Protein AF-A0A0M2UVF7-F1 (afdb_monomer)

Mean predicted aligned error: 16.01 Å

Secondary structure (DSSP, 8-state):
-HHHHHHHHHHHHHHHHHHHHHHHHHT------GGG--TTPPP---SSTTTHHHHHHHHHHHHHS----HHHHHHHTT-BTTB--HHHHHHHTT--TTPPPS--SS-----TTTT-TT-GGGSS-S----------

Structure (mmCIF, N/CA/C/O backbone):
data_AF-A0A0M2UVF7-F1
#
_entry.id   AF-A0A0M2UVF7-F1
#
loop_
_atom_site.group_PDB
_atom_site.id
_atom_site.type_symbol
_atom_site.label_atom_id
_atom_site.label_alt_id
_atom_site.label_comp_id
_atom_site.label_asym_id
_atom_site.label_entity_id
_atom_site.label_seq_id
_atom_site.pdbx_PDB_ins_code
_atom_site.Cartn_x
_atom_site.Cartn_y
_atom_site.Cartn_z
_atom_site.occupancy
_atom_site.B_iso_or_equiv
_atom_site.auth_seq_id
_atom_site.auth_comp_id
_atom_site.auth_asym_id
_atom_site.auth_atom_id
_atom_site.pdbx_PDB_model_num
ATOM 1 N N . MET A 1 1 ? -7.974 10.241 73.421 1.00 54.81 1 MET A N 1
ATOM 2 C CA . MET A 1 1 ? -8.452 9.103 72.591 1.00 54.81 1 MET A CA 1
ATOM 3 C C . MET A 1 1 ? -9.339 9.503 71.402 1.00 54.81 1 MET A C 1
ATOM 5 O O . MET A 1 1 ? -9.297 8.813 70.398 1.00 54.81 1 MET A O 1
ATOM 9 N N . ARG A 1 2 ? -10.085 10.621 71.447 1.00 62.28 2 ARG A N 1
ATOM 10 C CA . ARG A 1 2 ? -11.057 11.033 70.406 1.00 62.28 2 ARG A CA 1
ATOM 11 C C . ARG A 1 2 ? -10.461 11.521 69.067 1.00 62.28 2 ARG A C 1
ATOM 13 O O . ARG A 1 2 ? -11.144 11.460 68.052 1.00 62.28 2 ARG A O 1
ATOM 20 N N . SER A 1 3 ? -9.212 11.998 69.044 1.00 66.88 3 SER A N 1
ATOM 21 C CA . SER A 1 3 ? -8.551 12.520 67.830 1.00 66.88 3 SER A CA 1
ATOM 22 C C . SER A 1 3 ? -7.918 11.432 66.956 1.00 66.88 3 SER A C 1
ATOM 24 O O . SER A 1 3 ? -7.987 11.521 65.735 1.00 66.88 3 SER A O 1
ATOM 26 N N . LYS A 1 4 ? -7.366 10.377 67.570 1.00 73.38 4 LYS A N 1
ATOM 27 C CA . LYS A 1 4 ? -6.726 9.254 66.864 1.00 73.38 4 LYS A CA 1
ATOM 28 C C . LYS A 1 4 ? -7.733 8.515 65.974 1.00 73.38 4 LYS A C 1
ATOM 30 O O . LYS A 1 4 ? -7.464 8.318 64.800 1.00 73.38 4 LYS A O 1
ATOM 35 N N . ASN A 1 5 ? -8.939 8.259 66.485 1.00 75.44 5 ASN A N 1
ATOM 36 C CA . ASN A 1 5 ? -10.005 7.588 65.730 1.00 75.44 5 ASN A CA 1
ATOM 37 C C . ASN A 1 5 ? -10.509 8.432 64.545 1.00 75.44 5 ASN A C 1
ATOM 39 O O . ASN A 1 5 ? -10.853 7.884 63.505 1.00 75.44 5 ASN A O 1
ATOM 43 N N . ARG A 1 6 ? -10.521 9.769 64.672 1.00 79.44 6 ARG A N 1
ATOM 44 C CA . ARG A 1 6 ? -10.896 10.677 63.572 1.00 79.44 6 ARG A CA 1
ATOM 45 C C . ARG A 1 6 ? -9.843 10.693 62.467 1.00 79.44 6 ARG A C 1
ATOM 47 O O . ARG A 1 6 ? -10.203 10.691 61.295 1.00 79.44 6 ARG A O 1
ATOM 54 N N . LEU A 1 7 ? -8.563 10.663 62.843 1.00 81.75 7 LEU A N 1
ATOM 55 C CA . LEU A 1 7 ? -7.454 10.586 61.895 1.00 81.75 7 LEU A CA 1
ATOM 56 C C . LEU A 1 7 ? -7.476 9.260 61.122 1.00 81.75 7 LEU A C 1
ATOM 58 O O . LEU A 1 7 ? -7.355 9.268 59.903 1.00 81.75 7 LEU A O 1
ATOM 62 N N . THR A 1 8 ? -7.706 8.134 61.804 1.00 84.25 8 THR A N 1
ATOM 63 C CA . THR A 1 8 ? -7.792 6.814 61.158 1.00 84.25 8 THR A CA 1
ATOM 64 C C . THR A 1 8 ? -8.944 6.736 60.154 1.00 84.25 8 THR A C 1
ATOM 66 O O . THR A 1 8 ? -8.759 6.232 59.051 1.00 84.25 8 THR A O 1
ATOM 69 N N . VAL A 1 9 ? -10.117 7.280 60.496 1.00 87.25 9 VAL A N 1
ATOM 70 C CA . VAL A 1 9 ? -11.272 7.318 59.583 1.00 87.25 9 VAL A CA 1
ATOM 71 C C . VAL A 1 9 ? -10.983 8.188 58.359 1.00 87.25 9 VAL A C 1
ATOM 73 O O . VAL A 1 9 ? -11.295 7.790 57.242 1.00 87.25 9 VAL A O 1
ATOM 76 N N . LEU A 1 10 ? -10.338 9.343 58.543 1.00 87.06 10 LEU A N 1
ATOM 77 C CA . LEU A 1 10 ? -10.010 10.243 57.437 1.00 87.06 10 LEU A CA 1
ATOM 78 C C . LEU A 1 10 ? -8.983 9.622 56.475 1.00 87.06 10 LEU A C 1
ATOM 80 O O . LEU A 1 10 ? -9.151 9.717 55.263 1.00 87.06 10 LEU A O 1
ATOM 84 N N . LEU A 1 11 ? -7.976 8.917 57.000 1.00 86.75 11 LEU A N 1
ATOM 85 C CA . LEU A 1 11 ? -7.006 8.182 56.182 1.00 86.75 11 LEU A CA 1
ATOM 86 C C . LEU A 1 11 ? -7.665 7.046 55.387 1.00 86.75 11 LEU A C 1
ATOM 88 O O . LEU A 1 11 ? -7.366 6.883 54.208 1.00 86.75 11 LEU A O 1
ATOM 92 N N . LEU A 1 12 ? -8.602 6.305 55.986 1.00 87.44 12 LEU A N 1
ATOM 93 C CA . LEU A 1 12 ? -9.350 5.260 55.279 1.00 87.44 12 LEU A CA 1
ATOM 94 C C . LEU A 1 12 ? -10.199 5.833 54.137 1.00 87.44 12 LEU A C 1
ATOM 96 O O . LEU A 1 12 ? -10.185 5.289 53.037 1.00 87.44 12 LEU A O 1
ATOM 100 N N . VAL A 1 13 ? -10.883 6.958 54.360 1.00 86.81 13 VAL A N 1
ATOM 101 C CA . VAL A 1 13 ? -11.690 7.623 53.323 1.00 86.81 13 VAL A CA 1
ATOM 102 C C . VAL A 1 13 ? -10.819 8.129 52.169 1.00 86.81 13 VAL A C 1
ATOM 104 O O . VAL A 1 13 ? -11.199 7.969 51.010 1.00 86.81 13 VAL A O 1
ATOM 107 N N . LEU A 1 14 ? -9.638 8.686 52.460 1.00 83.38 14 LEU A N 1
ATOM 108 C CA . LEU A 1 14 ? -8.694 9.134 51.430 1.00 83.38 14 LEU A CA 1
ATOM 109 C C . LEU A 1 14 ? -8.119 7.970 50.614 1.00 83.38 14 LEU A C 1
ATOM 111 O O . LEU A 1 14 ? -7.962 8.093 49.402 1.00 83.38 14 LEU A O 1
ATOM 115 N N . MET A 1 15 ? -7.844 6.831 51.250 1.00 83.50 15 MET A N 1
ATOM 116 C CA . MET A 1 15 ? -7.386 5.630 50.547 1.00 83.50 15 MET A CA 1
ATOM 117 C C . MET A 1 15 ? -8.485 5.056 49.650 1.00 83.50 15 MET A C 1
ATOM 119 O O . MET A 1 15 ? -8.229 4.745 48.490 1.00 83.50 15 MET A O 1
ATOM 123 N N . VAL A 1 16 ? -9.726 4.983 50.141 1.00 83.81 16 VAL A N 1
ATOM 124 C CA . VAL A 1 16 ? -10.874 4.523 49.343 1.00 83.81 16 VAL A CA 1
ATOM 125 C C . VAL A 1 16 ? -11.140 5.468 48.169 1.00 83.81 16 VAL A C 1
ATOM 127 O O . VAL A 1 16 ? -11.389 4.993 47.065 1.00 83.81 16 VAL A O 1
ATOM 130 N N . SER A 1 17 ? -11.022 6.788 48.349 1.00 75.25 17 SER A N 1
ATOM 131 C CA . SER A 1 17 ? -11.198 7.752 47.254 1.00 75.25 17 SER A CA 1
ATOM 132 C C . SER A 1 17 ? -10.079 7.684 46.205 1.00 75.25 17 SER A C 1
ATOM 134 O O . SER A 1 17 ? -10.355 7.802 45.010 1.00 75.25 17 SER A O 1
ATOM 136 N N . HIS A 1 18 ? -8.832 7.415 46.606 1.00 71.75 18 HIS A N 1
ATOM 137 C CA . HIS A 1 18 ? -7.723 7.189 45.667 1.00 71.75 18 HIS A CA 1
ATOM 138 C C . HIS A 1 18 ? -7.891 5.883 44.882 1.00 71.75 18 HIS A C 1
ATOM 140 O O . HIS A 1 18 ? -7.664 5.852 43.675 1.00 71.75 18 HIS A O 1
ATOM 146 N N . VAL A 1 19 ? -8.360 4.815 45.530 1.00 73.00 19 VAL A N 1
ATOM 147 C CA . VAL A 1 19 ? -8.667 3.550 44.846 1.00 73.00 19 VAL A CA 1
ATOM 148 C C . VAL A 1 19 ? -9.838 3.730 43.873 1.00 73.00 19 VAL A C 1
ATOM 150 O O . VAL A 1 19 ? -9.760 3.286 42.731 1.00 73.00 19 VAL A O 1
ATOM 153 N N . CYS A 1 20 ? -10.890 4.449 44.273 1.00 65.06 20 CYS A N 1
ATOM 154 C CA . CYS A 1 20 ? -12.046 4.715 43.414 1.00 65.06 20 CYS A CA 1
ATOM 155 C C . CYS A 1 20 ? -11.673 5.562 42.183 1.00 65.06 20 CYS A C 1
ATOM 157 O O . CYS A 1 20 ? -12.116 5.273 41.074 1.00 65.06 20 CYS A O 1
ATOM 159 N N . THR A 1 21 ? -10.808 6.571 42.342 1.00 64.38 21 THR A N 1
ATOM 160 C CA . THR A 1 21 ? -10.350 7.401 41.212 1.00 64.38 21 THR A CA 1
ATOM 161 C C . THR A 1 21 ? -9.423 6.646 40.252 1.00 64.38 21 THR A C 1
ATOM 163 O O . THR A 1 21 ? -9.483 6.891 39.047 1.00 64.38 21 THR A O 1
ATOM 166 N N . LEU A 1 22 ? -8.622 5.688 40.735 1.00 59.97 22 LEU A N 1
ATOM 167 C CA . LEU A 1 22 ? -7.819 4.805 39.878 1.00 59.97 22 LEU A CA 1
ATOM 168 C C . LEU A 1 22 ? -8.685 3.859 39.030 1.00 59.97 22 LEU A C 1
ATOM 170 O O . LEU A 1 22 ? -8.418 3.698 37.840 1.00 59.97 22 LEU A O 1
ATOM 174 N N . VAL A 1 23 ? -9.743 3.278 39.606 1.00 62.41 23 VAL A N 1
ATOM 175 C CA . VAL A 1 23 ? -10.671 2.389 38.879 1.00 62.41 23 VAL A CA 1
ATOM 176 C C . VAL A 1 23 ? -11.453 3.153 37.806 1.00 62.41 23 VAL A C 1
ATOM 178 O O . VAL A 1 23 ? -11.614 2.655 36.694 1.00 62.41 23 VAL A O 1
ATOM 181 N N . VAL A 1 24 ? -11.883 4.385 38.096 1.00 62.75 24 VAL A N 1
ATOM 182 C CA . VAL A 1 24 ? -12.573 5.238 37.112 1.00 62.75 24 VAL A CA 1
ATOM 183 C C . VAL A 1 24 ? -11.642 5.636 35.958 1.00 62.75 24 VAL A C 1
ATOM 185 O O . VAL A 1 24 ? -12.071 5.612 34.808 1.00 62.75 24 VAL A O 1
ATOM 188 N N . ARG A 1 25 ? -10.353 5.911 36.218 1.00 58.09 25 ARG A N 1
ATOM 189 C CA . ARG A 1 25 ? -9.378 6.238 35.158 1.00 58.09 25 ARG A CA 1
ATOM 190 C C . ARG A 1 25 ? -9.025 5.074 34.235 1.00 58.09 25 ARG A C 1
ATOM 192 O O . ARG A 1 25 ? -8.739 5.310 33.068 1.00 58.09 25 ARG A O 1
ATOM 199 N N . ALA A 1 26 ? -9.063 3.833 34.718 1.00 58.88 26 ALA A N 1
ATOM 200 C CA . ALA A 1 26 ? -8.828 2.661 33.871 1.00 58.88 26 ALA A CA 1
ATOM 201 C C . ALA A 1 26 ? -9.970 2.408 32.864 1.00 58.88 26 ALA A C 1
ATOM 203 O O . ALA A 1 26 ? -9.763 1.723 31.864 1.00 58.88 26 ALA A O 1
ATOM 204 N N . ASN A 1 27 ? -11.161 2.966 33.113 1.00 58.69 27 ASN A N 1
ATOM 205 C CA . ASN A 1 27 ? -12.349 2.762 32.284 1.00 58.69 27 ASN A CA 1
ATOM 206 C C . ASN A 1 27 ? -12.585 3.881 31.248 1.00 58.69 27 ASN A C 1
ATOM 208 O O . ASN A 1 27 ? -13.506 3.784 30.440 1.00 58.69 27 ASN A O 1
ATOM 212 N N . GLU A 1 28 ? -11.743 4.919 31.207 1.00 57.53 28 GLU A N 1
ATOM 213 C CA . GLU A 1 28 ? -11.724 5.904 30.114 1.00 57.53 28 GLU A CA 1
ATOM 214 C C . GLU A 1 28 ? -10.946 5.370 28.900 1.00 57.53 28 GLU A C 1
ATOM 216 O O . GLU A 1 28 ? -10.050 6.003 28.354 1.00 57.53 28 GLU A O 1
ATOM 221 N N . THR A 1 29 ? -11.313 4.181 28.435 1.00 57.47 29 THR A N 1
ATOM 222 C CA . THR A 1 29 ? -11.173 3.844 27.016 1.00 57.47 29 THR A CA 1
ATOM 223 C C . THR A 1 29 ? -12.528 4.092 26.376 1.00 57.47 29 THR A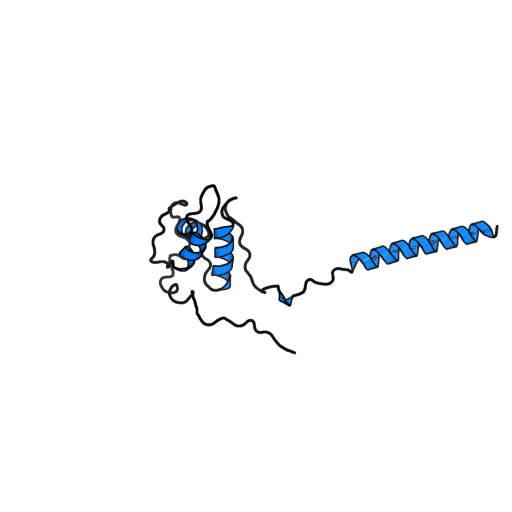 C 1
ATOM 225 O O . THR A 1 29 ? -13.237 3.179 25.961 1.00 57.47 29 THR A O 1
ATOM 228 N N . THR A 1 30 ? -12.932 5.364 26.334 1.00 60.72 30 THR A N 1
ATOM 229 C CA . THR A 1 30 ? -13.988 5.804 25.425 1.00 60.72 30 THR A CA 1
ATOM 230 C C . THR A 1 30 ? -13.554 5.372 24.026 1.00 60.72 30 THR A C 1
ATOM 232 O O . THR A 1 30 ? -12.578 5.872 23.469 1.00 60.72 30 THR A O 1
ATOM 235 N N . GLY A 1 31 ? -14.191 4.312 23.521 1.00 67.62 31 GLY A N 1
ATOM 236 C CA . GLY A 1 31 ? -13.770 3.643 22.298 1.00 67.62 31 GLY A CA 1
ATOM 237 C C . GLY A 1 31 ? -13.648 4.650 21.162 1.00 67.62 31 GLY A C 1
ATOM 238 O O . GLY A 1 31 ? -14.568 5.438 20.939 1.00 67.62 31 GLY A O 1
ATOM 239 N N . LEU A 1 32 ? -12.506 4.628 20.466 1.00 70.56 32 LEU A N 1
ATOM 240 C CA . LEU A 1 32 ? -12.274 5.463 19.290 1.00 70.56 32 LEU A CA 1
ATOM 241 C C . LEU A 1 32 ? -13.502 5.385 18.369 1.00 70.56 32 LEU A C 1
ATOM 243 O O . LEU A 1 32 ? -14.027 4.284 18.158 1.00 70.56 32 LEU A O 1
ATOM 247 N N . PRO A 1 33 ? -13.984 6.518 17.831 1.00 74.19 33 PRO A N 1
ATOM 248 C CA . PRO A 1 33 ? -15.160 6.525 16.976 1.00 74.19 33 PRO A CA 1
ATOM 249 C C . PRO A 1 33 ? -14.963 5.552 15.809 1.00 74.19 33 PRO A C 1
ATOM 251 O O . PRO A 1 33 ? -14.145 5.775 14.917 1.00 74.19 33 PRO A O 1
ATOM 254 N N . LYS A 1 34 ? -15.737 4.458 15.819 1.00 72.19 34 LYS A N 1
ATOM 255 C CA . LYS A 1 34 ? -15.649 3.379 14.821 1.00 72.19 34 LYS A CA 1
ATOM 256 C C . LYS A 1 34 ? -15.983 3.843 13.404 1.00 72.19 34 LYS A C 1
ATOM 258 O O . LYS A 1 34 ? -15.617 3.164 12.456 1.00 72.19 34 LYS A O 1
ATOM 263 N N . ALA A 1 35 ? -16.634 4.998 13.262 1.00 76.44 35 ALA A N 1
ATOM 264 C CA . ALA A 1 35 ? -16.991 5.591 11.976 1.00 76.44 35 ALA A CA 1
ATOM 265 C C . ALA A 1 35 ? -15.786 5.813 11.039 1.00 76.44 35 ALA A C 1
ATOM 267 O O . ALA A 1 35 ? -15.974 5.866 9.828 1.00 76.44 35 ALA A O 1
ATOM 268 N N . TYR A 1 36 ? -14.564 5.918 11.577 1.00 78.94 36 TYR A N 1
ATOM 269 C CA . TYR A 1 36 ? -13.340 6.120 10.789 1.00 78.94 36 TYR A CA 1
ATOM 270 C C . TYR A 1 36 ? -12.503 4.846 10.606 1.00 78.94 36 TYR A C 1
ATOM 272 O O . TYR A 1 36 ? -11.456 4.889 9.964 1.00 78.94 36 TYR A O 1
ATOM 280 N N . LEU A 1 37 ? -12.933 3.715 11.175 1.00 83.12 37 LEU A N 1
ATOM 281 C CA . LEU A 1 37 ? -12.255 2.434 11.010 1.00 83.12 37 LEU A CA 1
ATOM 282 C C . LEU A 1 37 ? -12.848 1.703 9.809 1.00 83.12 37 LEU A C 1
ATOM 284 O O . LEU A 1 37 ? -14.030 1.366 9.788 1.00 83.12 37 LEU A O 1
ATOM 288 N N . ILE A 1 38 ? -12.008 1.421 8.821 1.00 86.12 38 ILE A N 1
ATOM 289 C CA . ILE A 1 38 ? -12.387 0.572 7.696 1.00 86.12 38 ILE A CA 1
ATOM 290 C C . ILE A 1 38 ? -12.232 -0.880 8.159 1.00 86.12 38 ILE A C 1
ATOM 292 O O . ILE A 1 38 ? -11.130 -1.335 8.465 1.00 86.12 38 ILE A O 1
ATOM 296 N N . ALA A 1 39 ? -13.348 -1.597 8.273 1.00 88.50 39 ALA A N 1
ATOM 297 C CA . ALA A 1 39 ? -13.337 -2.993 8.690 1.00 88.50 39 ALA A CA 1
ATOM 298 C C . ALA A 1 39 ? -12.738 -3.893 7.597 1.00 88.50 39 ALA A C 1
ATOM 300 O O . ALA A 1 39 ? -12.985 -3.683 6.411 1.00 88.50 39 ALA A O 1
ATOM 301 N N . GLY A 1 40 ? -11.991 -4.923 8.005 1.00 89.50 40 GLY A N 1
ATOM 302 C CA . GLY A 1 40 ? -11.463 -5.939 7.088 1.00 89.50 40 GLY A CA 1
ATOM 303 C C . GLY A 1 40 ? -10.274 -5.491 6.236 1.00 89.50 40 GLY A C 1
ATOM 304 O O . GLY A 1 40 ? -9.991 -6.136 5.234 1.00 89.50 40 GLY A O 1
ATOM 305 N N . VAL A 1 41 ? -9.585 -4.407 6.609 1.00 92.25 41 VAL A N 1
ATOM 306 C CA . VAL A 1 41 ? -8.339 -4.007 5.942 1.00 92.25 41 VAL A CA 1
ATOM 307 C C . VAL A 1 41 ? -7.235 -5.023 6.269 1.00 92.25 41 VAL A C 1
ATOM 309 O O . VAL A 1 41 ? -6.945 -5.220 7.455 1.00 92.25 41 VAL A O 1
ATOM 312 N N . PRO A 1 42 ? -6.625 -5.673 5.262 1.00 93.69 42 PRO A N 1
ATOM 313 C CA . PRO A 1 42 ? -5.536 -6.616 5.476 1.00 93.69 42 PRO A CA 1
ATOM 314 C C . PRO A 1 42 ? -4.288 -5.894 5.993 1.00 93.69 42 PRO A C 1
ATOM 316 O O . PRO A 1 42 ? -4.022 -4.740 5.656 1.00 93.69 42 PRO A O 1
ATOM 319 N N . HIS A 1 43 ? -3.518 -6.573 6.842 1.00 93.69 43 HIS A N 1
ATOM 320 C CA . HIS A 1 43 ? -2.275 -6.029 7.376 1.00 93.69 43 HIS A CA 1
ATOM 321 C C . HIS A 1 43 ? -1.080 -6.558 6.586 1.00 93.69 43 HIS A C 1
ATOM 323 O O . HIS A 1 43 ? -0.774 -7.746 6.669 1.00 93.69 43 HIS A O 1
ATOM 329 N N . HIS A 1 44 ? -0.360 -5.655 5.919 1.00 94.62 44 HIS A N 1
ATOM 330 C CA . HIS A 1 44 ? 0.896 -5.962 5.237 1.00 94.62 44 HIS A CA 1
ATOM 331 C C . HIS A 1 44 ? 2.042 -5.139 5.812 1.00 94.62 44 HIS A C 1
ATOM 333 O O . HIS A 1 44 ? 1.916 -3.938 6.067 1.00 94.62 44 HIS A O 1
ATOM 339 N N . LYS A 1 45 ? 3.179 -5.799 6.042 1.00 95.56 45 LYS A N 1
ATOM 340 C CA . LYS A 1 45 ? 4.386 -5.172 6.585 1.00 95.56 45 LYS A CA 1
ATOM 341 C C . LYS A 1 45 ? 5.326 -4.795 5.443 1.00 95.56 45 LYS A C 1
ATOM 343 O O . LYS A 1 45 ? 5.532 -5.570 4.516 1.00 95.56 45 LYS A O 1
ATOM 348 N N . GLN A 1 46 ? 5.966 -3.633 5.546 1.00 94.06 46 GLN A N 1
ATOM 349 C CA . GLN A 1 46 ? 7.032 -3.255 4.618 1.00 94.06 46 GLN A CA 1
ATOM 350 C C . GLN A 1 46 ? 8.196 -4.266 4.643 1.00 94.06 46 GLN A C 1
ATOM 352 O O . GLN A 1 46 ? 8.697 -4.627 5.712 1.00 94.06 46 GLN A O 1
ATOM 357 N N . ILE A 1 47 ? 8.629 -4.715 3.464 1.00 91.62 47 ILE A N 1
ATOM 358 C CA . ILE A 1 47 ? 9.740 -5.658 3.278 1.00 91.62 47 ILE A CA 1
ATOM 359 C C . ILE A 1 47 ? 11.104 -5.013 3.553 1.00 91.62 47 ILE A C 1
ATOM 361 O O . ILE A 1 47 ? 12.021 -5.692 4.010 1.00 91.62 47 ILE A O 1
ATOM 365 N N . THR A 1 48 ? 11.249 -3.705 3.318 1.00 88.75 48 THR A N 1
ATOM 366 C CA . THR A 1 48 ? 12.468 -2.935 3.619 1.00 88.75 48 THR A CA 1
ATOM 367 C C . THR A 1 48 ? 12.135 -1.674 4.405 1.00 88.75 48 THR A C 1
ATOM 369 O O . THR A 1 48 ? 10.978 -1.272 4.487 1.00 88.75 48 THR A O 1
ATOM 372 N N . GLY A 1 49 ? 13.150 -0.993 4.946 1.00 90.69 49 GLY A N 1
ATOM 373 C CA . GLY A 1 49 ? 12.990 0.304 5.619 1.00 90.69 49 GLY A CA 1
ATOM 374 C C . GLY A 1 49 ? 12.426 1.431 4.736 1.00 90.69 49 GLY A C 1
ATOM 375 O O . GLY A 1 49 ? 11.996 2.447 5.270 1.00 90.69 49 GLY A O 1
ATOM 376 N N . LEU A 1 50 ? 12.392 1.248 3.411 1.00 89.69 50 LEU A N 1
ATOM 377 C CA . LEU A 1 50 ? 12.029 2.278 2.429 1.00 89.69 50 LEU A CA 1
ATOM 378 C C . LEU A 1 50 ? 10.769 1.932 1.617 1.00 89.69 50 LEU A C 1
ATOM 380 O O . LEU A 1 50 ? 10.289 2.755 0.838 1.00 89.69 50 LEU A O 1
ATOM 384 N N . SER A 1 51 ? 10.203 0.736 1.810 1.00 90.44 51 SER A N 1
ATOM 385 C CA . SER A 1 51 ? 9.055 0.239 1.043 1.00 90.44 51 SER A CA 1
ATOM 386 C C . SER A 1 51 ? 7.703 0.538 1.700 1.00 90.44 51 SER A C 1
ATOM 388 O O . SER A 1 51 ? 6.728 -0.171 1.470 1.00 90.44 51 SER A O 1
ATOM 390 N N . CYS A 1 52 ? 7.605 1.606 2.497 1.00 93.31 52 CYS A N 1
ATOM 391 C CA . CYS A 1 52 ? 6.339 2.021 3.109 1.00 93.31 52 CYS A CA 1
ATOM 392 C C . CYS A 1 52 ? 5.267 2.390 2.064 1.00 93.31 52 CYS A C 1
ATOM 394 O O . CYS A 1 52 ? 4.096 2.062 2.249 1.00 93.31 52 CYS A O 1
ATOM 396 N N . GLY A 1 53 ? 5.660 3.007 0.944 1.00 94.31 53 GLY A N 1
ATOM 397 C CA . GLY A 1 53 ? 4.772 3.272 -0.193 1.00 94.31 53 GLY A CA 1
ATOM 398 C C . GLY A 1 53 ? 4.237 1.978 -0.824 1.00 94.31 53 GLY A C 1
ATOM 399 O O . GLY A 1 53 ? 3.021 1.787 -0.835 1.00 94.31 53 GLY A O 1
ATOM 400 N N . PRO A 1 54 ? 5.116 1.061 -1.277 1.00 94.06 54 PRO A N 1
ATOM 401 C CA . PRO A 1 54 ? 4.732 -0.253 -1.787 1.00 94.06 54 PRO A CA 1
ATOM 402 C C . PRO A 1 54 ? 3.854 -1.058 -0.828 1.00 94.06 54 PRO A C 1
ATOM 404 O O . PRO A 1 54 ? 2.834 -1.587 -1.252 1.00 94.06 54 PRO A O 1
ATOM 407 N N . ALA A 1 55 ? 4.184 -1.087 0.466 1.00 95.38 55 ALA A N 1
ATOM 408 C CA . ALA A 1 55 ? 3.373 -1.758 1.483 1.00 95.38 55 ALA A CA 1
ATOM 409 C C . ALA A 1 55 ? 1.971 -1.150 1.608 1.00 95.38 55 ALA A C 1
ATOM 411 O O . ALA A 1 55 ? 0.980 -1.864 1.723 1.00 95.38 55 ALA A O 1
ATOM 412 N N . SER A 1 56 ? 1.868 0.180 1.549 1.00 95.50 56 SER A N 1
ATOM 413 C CA . SER A 1 56 ? 0.568 0.859 1.586 1.00 95.50 56 SER A CA 1
ATOM 414 C C . SER A 1 56 ? -0.279 0.531 0.351 1.00 95.50 56 SER A C 1
ATOM 416 O O . SER A 1 56 ? -1.499 0.414 0.456 1.00 95.50 56 SER A O 1
ATOM 418 N N . LEU A 1 57 ? 0.355 0.372 -0.816 1.00 94.06 57 LEU A N 1
ATOM 419 C CA . LEU A 1 57 ? -0.327 -0.035 -2.044 1.00 94.06 57 LEU A CA 1
ATOM 420 C C . LEU A 1 57 ? -0.752 -1.504 -2.014 1.00 94.06 57 LEU A C 1
ATOM 422 O O . LEU A 1 57 ? -1.855 -1.795 -2.453 1.00 94.06 57 LEU A O 1
ATOM 426 N N . GLU A 1 58 ? 0.060 -2.401 -1.458 1.00 94.88 58 GLU A N 1
ATOM 427 C CA . GLU A 1 58 ? -0.294 -3.814 -1.252 1.00 94.88 58 GLU A CA 1
ATOM 428 C C . GLU A 1 58 ? -1.562 -3.944 -0.397 1.00 94.88 58 GLU A C 1
ATOM 430 O O . GLU A 1 58 ? -2.518 -4.589 -0.818 1.00 94.88 58 GLU A O 1
ATOM 435 N N . ILE A 1 59 ? -1.641 -3.215 0.728 1.00 95.31 59 ILE A N 1
ATOM 436 C CA . ILE A 1 59 ? -2.857 -3.135 1.560 1.00 95.31 59 ILE A CA 1
ATOM 437 C C . ILE A 1 59 ? -4.063 -2.675 0.740 1.00 95.31 59 ILE A C 1
ATOM 439 O O . ILE A 1 59 ? -5.149 -3.241 0.857 1.00 95.31 59 ILE A O 1
ATOM 443 N N . LEU A 1 60 ? -3.891 -1.635 -0.080 1.00 93.94 60 LEU A N 1
ATOM 444 C CA . LEU A 1 60 ? -4.973 -1.089 -0.892 1.00 93.94 60 LEU A CA 1
ATOM 445 C C . LEU A 1 60 ? -5.432 -2.074 -1.979 1.00 93.94 60 LEU A C 1
ATOM 447 O O . LEU A 1 60 ? -6.636 -2.206 -2.208 1.00 93.94 60 LEU A O 1
ATOM 451 N N . TYR A 1 61 ? -4.494 -2.740 -2.652 1.00 91.44 61 TYR A N 1
ATOM 452 C CA . TYR A 1 61 ? -4.778 -3.695 -3.719 1.00 91.44 61 TYR A CA 1
ATOM 453 C C . TYR A 1 61 ? -5.426 -4.968 -3.187 1.00 91.44 61 TYR A C 1
ATOM 455 O O . TYR A 1 61 ? -6.429 -5.390 -3.755 1.00 91.44 61 TYR A O 1
ATOM 463 N N . ASP A 1 62 ? -4.948 -5.505 -2.066 1.00 93.44 62 ASP A N 1
ATOM 464 C CA . ASP A 1 62 ? -5.547 -6.669 -1.412 1.00 93.44 62 ASP A CA 1
ATOM 465 C C . ASP A 1 62 ? -6.945 -6.339 -0.850 1.00 93.44 62 ASP A C 1
ATOM 467 O O . ASP A 1 62 ? -7.894 -7.106 -0.996 1.00 93.44 62 ASP A O 1
ATOM 471 N N . PHE A 1 63 ? -7.145 -5.129 -0.313 1.00 93.19 63 PHE A N 1
ATOM 472 C CA . PHE A 1 63 ? -8.461 -4.713 0.183 1.00 93.19 63 PHE A CA 1
ATOM 473 C C . PHE A 1 63 ? -9.537 -4.620 -0.918 1.00 93.19 63 PHE A C 1
ATOM 475 O O . PHE A 1 63 ? -10.700 -4.963 -0.683 1.00 93.19 63 PHE A O 1
ATOM 482 N N . TRP A 1 64 ? -9.181 -4.143 -2.116 1.00 89.75 64 TRP A N 1
ATOM 483 C CA . TRP A 1 64 ? -10.134 -3.939 -3.220 1.00 89.75 64 TRP A CA 1
ATOM 484 C C . TRP A 1 64 ? -10.104 -5.025 -4.304 1.00 89.75 64 TRP A C 1
ATOM 486 O O . TRP A 1 64 ? -11.010 -5.066 -5.143 1.00 89.75 64 TRP A O 1
ATOM 496 N N . GLY A 1 65 ? -9.089 -5.884 -4.322 1.00 86.94 65 GLY A N 1
ATOM 497 C CA . GLY A 1 65 ? -8.769 -6.733 -5.463 1.00 86.94 65 GLY A CA 1
ATOM 498 C C . GLY A 1 65 ? -7.954 -7.969 -5.097 1.00 86.94 65 GLY A C 1
ATOM 499 O O . GLY A 1 65 ? -8.439 -8.839 -4.381 1.00 86.94 65 GLY A O 1
ATOM 500 N N . GLU A 1 66 ? -6.781 -8.100 -5.710 1.00 84.31 66 GLU A N 1
ATOM 501 C CA . GLU A 1 66 ? -5.876 -9.238 -5.537 1.00 84.31 66 GLU A CA 1
ATOM 502 C C . GLU A 1 66 ? -4.649 -8.804 -4.731 1.00 84.31 66 GLU A C 1
ATOM 504 O O . GLU A 1 66 ? -4.174 -7.677 -4.873 1.00 84.31 66 GLU A O 1
ATOM 509 N N . ASP A 1 67 ? -4.138 -9.727 -3.922 1.00 89.31 67 ASP A N 1
ATOM 510 C CA . ASP A 1 67 ? -2.870 -9.596 -3.213 1.00 89.31 67 ASP A CA 1
ATOM 511 C C . ASP A 1 67 ? -1.695 -9.572 -4.212 1.00 89.31 67 ASP A C 1
ATOM 513 O O . ASP A 1 67 ? -1.395 -10.571 -4.877 1.00 89.31 67 ASP A O 1
ATOM 517 N N . ILE A 1 68 ? -1.060 -8.405 -4.363 1.00 86.81 68 ILE A N 1
ATOM 518 C CA . ILE A 1 68 ? 0.088 -8.198 -5.255 1.00 86.81 68 ILE A CA 1
ATOM 519 C C . ILE A 1 68 ? 1.353 -8.136 -4.421 1.00 86.81 68 ILE A C 1
ATOM 521 O O . ILE A 1 68 ? 1.507 -7.231 -3.609 1.00 86.81 68 ILE A O 1
ATOM 525 N N . ASP A 1 69 ? 2.308 -9.004 -4.748 1.00 88.06 69 ASP A N 1
ATOM 526 C CA . ASP A 1 69 ? 3.617 -9.026 -4.099 1.00 88.06 69 ASP A CA 1
ATOM 527 C C . ASP A 1 69 ? 4.272 -7.633 -4.066 1.00 88.06 69 ASP A C 1
ATOM 529 O O . ASP A 1 69 ? 4.526 -7.010 -5.106 1.00 88.06 69 ASP A O 1
ATOM 533 N N . GLN A 1 70 ? 4.605 -7.175 -2.857 1.00 89.62 70 GLN A N 1
ATOM 534 C CA . GLN A 1 70 ? 5.234 -5.882 -2.596 1.00 89.62 70 GLN A CA 1
ATOM 535 C C . GLN A 1 70 ? 6.498 -5.624 -3.429 1.00 89.62 70 GLN A C 1
ATOM 537 O O . GLN A 1 70 ? 6.828 -4.470 -3.716 1.00 89.62 70 GLN A O 1
ATOM 542 N N . ARG A 1 71 ? 7.219 -6.677 -3.835 1.00 88.06 71 ARG A N 1
ATOM 543 C CA . ARG A 1 71 ? 8.402 -6.568 -4.707 1.00 88.06 71 ARG A CA 1
ATOM 544 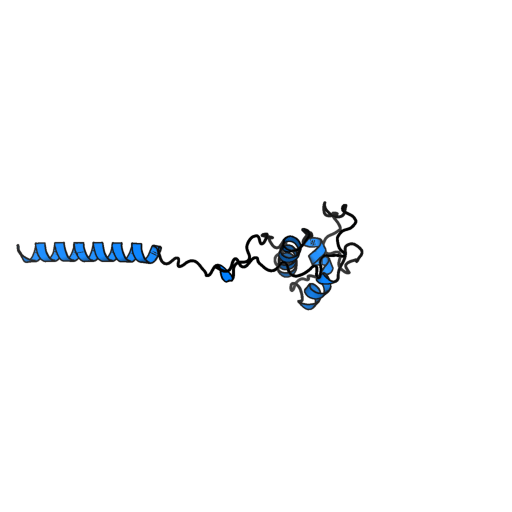C C . ARG A 1 71 ? 8.035 -6.071 -6.102 1.00 88.06 71 ARG A C 1
ATOM 546 O O . ARG A 1 71 ? 8.624 -5.106 -6.573 1.00 88.06 71 ARG A O 1
ATOM 553 N N . ALA A 1 72 ? 6.998 -6.650 -6.704 1.00 85.12 72 ALA A N 1
ATOM 554 C CA . ALA A 1 72 ? 6.497 -6.210 -8.001 1.00 85.12 72 ALA A CA 1
ATOM 555 C C . ALA A 1 72 ? 5.970 -4.769 -7.933 1.00 85.12 72 ALA A C 1
ATOM 557 O O . ALA A 1 72 ? 6.195 -3.977 -8.848 1.00 85.12 72 ALA A O 1
ATOM 558 N N . ILE A 1 73 ? 5.314 -4.402 -6.826 1.00 88.88 73 ILE A N 1
ATOM 559 C CA . ILE A 1 73 ? 4.883 -3.018 -6.596 1.00 88.88 73 ILE A CA 1
ATOM 560 C C . ILE A 1 73 ? 6.098 -2.093 -6.509 1.00 88.88 73 ILE A C 1
ATOM 562 O O . ILE A 1 73 ? 6.095 -1.060 -7.165 1.00 88.88 73 ILE A O 1
ATOM 566 N N . THR A 1 74 ? 7.135 -2.475 -5.759 1.00 89.75 74 THR A N 1
ATOM 567 C CA . THR A 1 74 ? 8.383 -1.704 -5.609 1.00 89.75 74 THR A CA 1
ATOM 568 C C . THR A 1 74 ? 9.015 -1.398 -6.968 1.00 89.75 74 THR A C 1
ATOM 570 O O . THR A 1 74 ? 9.332 -0.239 -7.244 1.00 89.75 74 THR A O 1
ATOM 573 N N . ASP A 1 75 ? 9.130 -2.406 -7.834 1.00 86.12 75 ASP A N 1
ATOM 574 C CA . ASP A 1 75 ? 9.690 -2.256 -9.179 1.00 86.12 75 ASP A CA 1
ATOM 575 C C . ASP A 1 75 ? 8.843 -1.313 -10.042 1.00 86.12 75 ASP A C 1
ATOM 577 O O . ASP A 1 75 ? 9.346 -0.437 -10.755 1.00 86.12 75 ASP A O 1
ATOM 581 N N . VAL A 1 76 ? 7.516 -1.453 -9.960 1.00 86.94 76 VAL A N 1
ATOM 582 C CA . VAL A 1 76 ? 6.598 -0.567 -10.671 1.00 86.94 76 VAL A CA 1
ATOM 583 C C . VAL A 1 76 ? 6.661 0.843 -10.109 1.00 86.94 76 VAL A C 1
ATOM 585 O O . VAL A 1 76 ? 6.579 1.768 -10.905 1.00 86.94 76 VAL A O 1
ATOM 588 N N . THR A 1 77 ? 6.831 1.050 -8.806 1.00 90.12 77 THR A N 1
ATOM 589 C CA . THR A 1 77 ? 6.876 2.377 -8.178 1.00 90.12 77 THR A CA 1
ATOM 590 C C . THR A 1 77 ? 8.260 3.017 -8.168 1.00 90.12 77 THR A C 1
ATOM 592 O O . THR A 1 77 ? 8.404 4.120 -7.645 1.00 90.12 77 THR A O 1
ATOM 595 N N . ARG A 1 78 ? 9.270 2.375 -8.766 1.00 88.69 78 ARG A N 1
ATOM 596 C CA . ARG A 1 78 ? 10.650 2.880 -8.812 1.00 88.69 78 ARG A CA 1
ATOM 597 C C . ARG A 1 78 ? 11.179 3.270 -7.424 1.00 88.69 78 ARG A C 1
ATOM 599 O O . ARG A 1 78 ? 11.697 4.374 -7.225 1.00 88.69 78 ARG A O 1
ATOM 606 N N . THR A 1 79 ? 10.900 2.437 -6.419 1.00 87.81 79 THR A N 1
ATOM 607 C CA . THR A 1 79 ? 11.256 2.757 -5.031 1.00 87.81 79 THR A CA 1
ATOM 608 C C . THR A 1 79 ? 12.768 2.735 -4.878 1.00 87.81 79 THR A C 1
ATOM 610 O O . THR A 1 79 ? 13.426 1.735 -5.142 1.00 87.81 79 THR A O 1
ATOM 613 N N . SER A 1 80 ? 13.315 3.837 -4.379 1.00 87.00 80 SER A N 1
ATOM 614 C CA . SER A 1 80 ? 14.758 4.051 -4.291 1.00 87.00 80 SER A CA 1
ATOM 615 C C . SER A 1 80 ? 15.219 4.218 -2.842 1.00 87.00 80 SER A C 1
ATOM 617 O O . SER A 1 80 ? 14.440 4.076 -1.895 1.00 87.00 80 SER A O 1
ATOM 619 N N . SER A 1 81 ? 16.494 4.568 -2.654 1.00 86.81 81 SER A N 1
ATOM 620 C CA . SER A 1 81 ? 17.118 4.812 -1.344 1.00 86.81 81 SER A CA 1
ATOM 621 C C . SER A 1 81 ? 16.463 5.934 -0.521 1.00 86.81 81 SER A C 1
ATOM 623 O O . SER A 1 81 ? 16.698 6.025 0.681 1.00 86.81 81 SER A O 1
ATOM 625 N N . ILE A 1 82 ? 15.634 6.772 -1.147 1.00 87.88 82 ILE A N 1
ATOM 626 C CA . ILE A 1 82 ? 14.884 7.861 -0.503 1.00 87.88 82 ILE A CA 1
ATOM 627 C C . ILE A 1 82 ? 13.39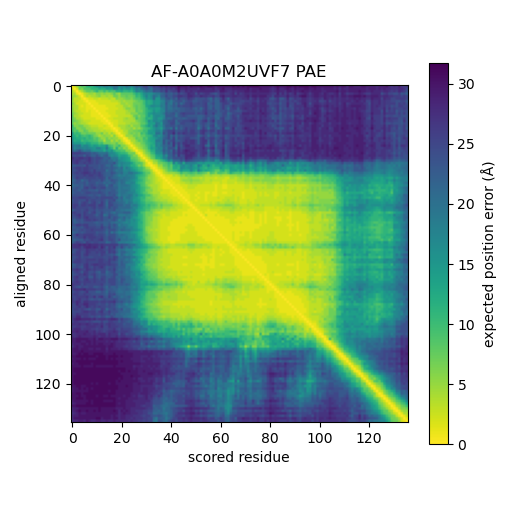4 7.533 -0.310 1.00 87.88 82 ILE A C 1
ATOM 629 O O . ILE A 1 82 ? 12.628 8.379 0.147 1.00 87.88 82 ILE A O 1
ATOM 633 N N . GLY A 1 83 ? 12.976 6.310 -0.646 1.00 89.31 83 GLY A N 1
ATOM 634 C CA . GLY A 1 83 ? 11.587 5.871 -0.600 1.00 89.31 83 GLY A CA 1
ATOM 635 C C . GLY A 1 83 ? 10.896 5.961 -1.959 1.00 89.31 83 GLY A C 1
ATOM 636 O O . GLY A 1 83 ? 11.509 5.764 -3.009 1.00 89.31 83 GLY A O 1
ATOM 637 N N . THR A 1 84 ? 9.584 6.199 -1.929 1.00 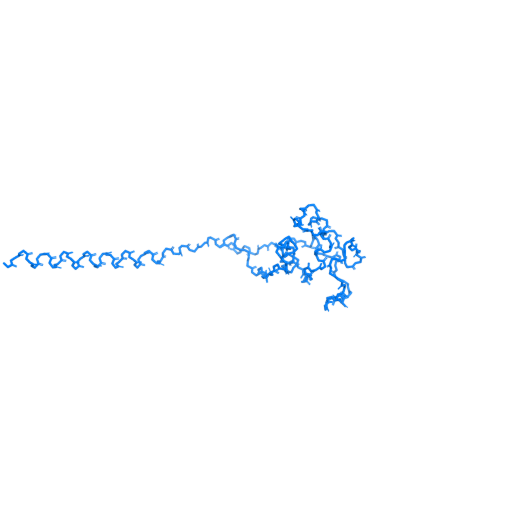92.06 84 THR A N 1
ATOM 638 C CA . THR A 1 84 ? 8.717 6.136 -3.114 1.00 92.06 84 THR A CA 1
ATOM 639 C C . THR A 1 84 ? 8.030 7.470 -3.346 1.00 92.06 84 THR A C 1
ATOM 641 O O . THR A 1 84 ? 7.390 8.005 -2.443 1.00 92.06 84 THR A O 1
ATOM 644 N N . TYR A 1 85 ? 8.135 7.999 -4.563 1.00 91.62 85 TYR A N 1
ATOM 645 C CA . TYR A 1 85 ? 7.457 9.236 -4.926 1.00 91.62 85 TYR A CA 1
ATOM 646 C C . TYR A 1 85 ? 5.961 9.011 -5.162 1.00 91.62 85 TYR A C 1
ATOM 648 O O . TYR A 1 85 ? 5.548 8.046 -5.804 1.00 91.62 85 TYR A O 1
ATOM 656 N N . THR A 1 86 ? 5.135 9.961 -4.722 1.00 91.94 86 THR A N 1
ATOM 657 C CA . THR A 1 86 ? 3.672 9.895 -4.870 1.00 91.94 86 THR A CA 1
ATOM 658 C C . THR A 1 86 ? 3.232 9.740 -6.327 1.00 91.94 86 THR A C 1
ATOM 660 O O . THR A 1 86 ? 2.299 8.997 -6.622 1.00 91.94 86 THR A O 1
ATOM 663 N N . TRP A 1 87 ? 3.924 10.398 -7.263 1.00 88.88 87 TRP A N 1
ATOM 664 C CA . TRP A 1 87 ? 3.635 10.276 -8.696 1.00 88.88 87 TRP A CA 1
ATOM 665 C C . TRP A 1 87 ? 3.874 8.864 -9.231 1.00 88.88 87 TRP A C 1
ATOM 667 O O . TRP A 1 87 ? 3.135 8.402 -10.097 1.00 88.88 87 TRP A O 1
ATOM 677 N N . ASP A 1 88 ? 4.861 8.158 -8.685 1.00 90.88 88 ASP A N 1
ATOM 678 C CA . ASP A 1 88 ? 5.121 6.771 -9.044 1.00 90.88 88 ASP A CA 1
ATOM 679 C C . ASP A 1 88 ? 4.094 5.807 -8.456 1.00 90.88 88 ASP A C 1
ATOM 681 O O . ASP A 1 88 ? 3.687 4.867 -9.135 1.00 90.88 88 ASP A O 1
ATOM 685 N N . MET A 1 89 ? 3.600 6.082 -7.247 1.00 91.31 89 MET A N 1
ATOM 686 C CA . MET A 1 89 ? 2.477 5.340 -6.666 1.00 91.31 89 MET A CA 1
ATOM 687 C C . MET A 1 89 ? 1.200 5.509 -7.498 1.00 91.31 89 MET A C 1
ATOM 689 O O . MET A 1 89 ? 0.503 4.536 -7.772 1.00 91.31 89 MET A O 1
ATOM 693 N N . MET A 1 90 ? 0.919 6.729 -7.968 1.00 90.88 90 MET A N 1
ATOM 694 C CA . MET A 1 90 ? -0.200 6.990 -8.881 1.00 90.88 90 MET A CA 1
ATOM 695 C C . MET A 1 90 ? -0.013 6.257 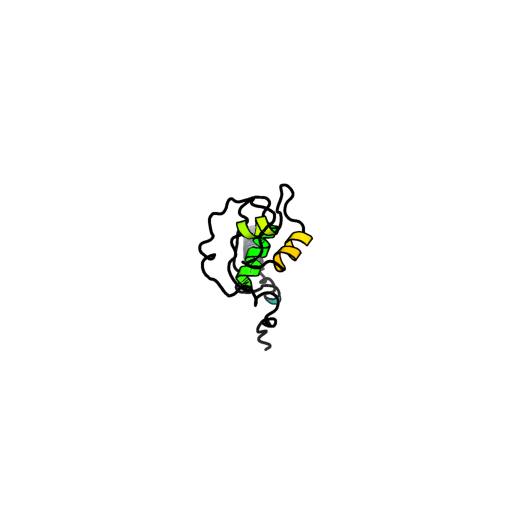-10.212 1.00 90.88 90 MET A C 1
ATOM 697 O O . MET A 1 90 ? -0.952 5.645 -10.717 1.00 90.88 90 MET A O 1
ATOM 701 N N . ARG A 1 91 ? 1.208 6.269 -10.766 1.00 87.06 91 ARG A N 1
ATOM 702 C CA . ARG A 1 91 ? 1.540 5.529 -11.988 1.00 87.06 91 ARG A CA 1
ATOM 703 C C . ARG A 1 91 ? 1.327 4.025 -11.819 1.00 87.06 91 ARG A C 1
ATOM 705 O O . ARG A 1 91 ? 0.830 3.402 -12.752 1.00 87.06 91 ARG A O 1
ATOM 712 N N . ALA A 1 92 ? 1.656 3.452 -10.661 1.00 88.44 92 ALA A N 1
ATOM 713 C CA . ALA A 1 92 ? 1.452 2.028 -10.391 1.00 88.44 92 ALA A CA 1
ATOM 714 C C . ALA A 1 92 ? -0.011 1.599 -10.536 1.00 88.44 92 ALA A C 1
ATOM 716 O O . ALA A 1 92 ? -0.278 0.495 -11.000 1.00 88.44 92 ALA A O 1
ATOM 717 N N . GLY A 1 93 ? -0.961 2.501 -10.273 1.00 86.75 93 GLY A N 1
ATOM 718 C CA . GLY A 1 93 ? -2.373 2.228 -10.519 1.00 86.75 93 GLY A CA 1
ATOM 719 C C . GLY A 1 93 ? -2.759 2.048 -11.993 1.00 86.75 93 GLY A C 1
ATOM 720 O O . GLY A 1 93 ? -3.798 1.478 -12.298 1.00 86.75 93 GLY A O 1
ATOM 721 N N . TYR A 1 94 ? -1.923 2.475 -12.936 1.00 85.44 94 TYR A N 1
ATOM 722 C CA . TYR A 1 94 ? -2.164 2.241 -14.361 1.00 85.44 94 TYR A CA 1
ATOM 723 C C . TYR A 1 94 ? -1.542 0.933 -14.873 1.00 85.44 94 TYR A C 1
ATOM 725 O O . TYR A 1 94 ? -1.739 0.581 -16.037 1.00 85.44 94 TYR A O 1
ATOM 733 N N . PHE A 1 95 ? -0.768 0.217 -14.050 1.00 79.62 95 PHE A N 1
ATOM 734 C CA . PHE A 1 95 ? -0.087 -1.004 -14.473 1.00 79.62 95 PHE A CA 1
ATOM 735 C C . PHE A 1 95 ? -1.033 -2.206 -14.486 1.00 79.62 95 PHE A C 1
ATOM 737 O O . PHE A 1 95 ? -1.922 -2.354 -13.652 1.00 79.62 95 PHE A O 1
ATOM 744 N N . SER A 1 96 ? -0.809 -3.093 -15.453 1.00 76.19 96 SER A N 1
ATOM 745 C CA . SER A 1 96 ? -1.459 -4.401 -15.543 1.00 76.19 96 SER A CA 1
ATOM 746 C C . SER A 1 96 ? -0.404 -5.505 -15.518 1.00 76.19 96 SER A C 1
ATOM 748 O O . SER A 1 96 ? 0.778 -5.233 -15.711 1.00 76.19 96 SER A O 1
ATOM 750 N N . HIS A 1 97 ? -0.817 -6.768 -15.394 1.00 66.56 97 HIS A N 1
ATOM 751 C CA . HIS A 1 97 ? 0.106 -7.908 -15.510 1.00 66.56 97 HIS A CA 1
ATOM 752 C C . HIS A 1 97 ? 0.828 -8.001 -16.872 1.00 66.56 97 HIS A C 1
ATOM 754 O O . HIS A 1 97 ? 1.780 -8.764 -17.007 1.00 66.56 97 HIS A O 1
ATOM 760 N N . LEU A 1 98 ? 0.355 -7.281 -17.898 1.00 69.56 98 LEU A N 1
ATOM 761 C CA . LEU A 1 98 ? 1.005 -7.198 -19.212 1.00 69.56 98 LEU A CA 1
ATOM 762 C C . LEU A 1 98 ? 2.053 -6.079 -19.277 1.00 69.56 98 LEU A C 1
ATOM 764 O O . LEU A 1 98 ? 2.844 -6.023 -20.218 1.00 69.56 98 LEU A O 1
ATOM 768 N N . SER A 1 99 ? 2.044 -5.171 -18.305 1.00 72.81 99 SER A N 1
ATOM 769 C CA . SER A 1 99 ? 2.968 -4.049 -18.230 1.00 72.81 99 SER A CA 1
ATOM 770 C C . SER A 1 99 ? 4.317 -4.528 -17.693 1.00 72.81 99 SER A C 1
ATOM 772 O O . SER A 1 99 ? 4.377 -5.297 -16.736 1.00 72.81 99 SER A O 1
ATOM 774 N N . ARG A 1 100 ? 5.419 -4.057 -18.287 1.00 69.38 100 ARG A N 1
ATOM 775 C CA . ARG A 1 100 ? 6.765 -4.272 -17.738 1.00 69.38 100 ARG A CA 1
ATOM 776 C C . ARG A 1 100 ? 7.168 -3.078 -16.883 1.00 69.38 100 ARG A C 1
ATOM 778 O O . ARG A 1 100 ? 7.044 -1.940 -17.334 1.00 69.38 100 ARG A O 1
ATOM 785 N N . ALA A 1 101 ? 7.644 -3.343 -15.670 1.00 71.50 101 ALA A N 1
ATOM 786 C CA . ALA A 1 101 ? 8.286 -2.332 -14.843 1.00 71.50 101 ALA A CA 1
ATOM 787 C C . ALA A 1 101 ? 9.622 -1.899 -15.466 1.00 71.50 101 ALA A C 1
ATOM 789 O O . ALA A 1 101 ? 10.249 -2.655 -16.212 1.00 71.50 101 ALA A O 1
ATOM 790 N N . GLN A 1 102 ? 10.022 -0.657 -15.191 1.00 65.62 102 GLN A N 1
ATOM 791 C CA . GLN A 1 102 ? 11.322 -0.138 -15.618 1.00 65.62 102 GLN A CA 1
ATOM 792 C C . GLN A 1 102 ? 12.451 -0.612 -14.691 1.00 65.62 102 GLN A C 1
ATOM 794 O O . GLN A 1 102 ? 13.586 -0.735 -15.145 1.00 65.62 102 GLN A O 1
ATOM 799 N N . GLU A 1 103 ? 12.139 -0.865 -13.418 1.00 62.06 103 GLU A N 1
ATOM 800 C CA . GLU A 1 103 ? 13.067 -1.396 -12.418 1.00 62.06 103 GLU A CA 1
ATOM 801 C C . GLU A 1 103 ? 12.931 -2.923 -12.280 1.00 62.06 103 GLU A C 1
ATOM 803 O O . GLU A 1 103 ? 11.880 -3.485 -12.585 1.00 62.06 103 GLU A O 1
ATOM 808 N N . ASP A 1 104 ? 14.018 -3.570 -11.853 1.00 64.25 104 ASP A N 1
ATOM 809 C CA . ASP A 1 104 ? 14.126 -5.004 -11.522 1.00 64.25 104 ASP A CA 1
ATOM 810 C C . ASP A 1 104 ? 14.930 -5.117 -10.215 1.00 64.25 104 ASP A C 1
ATOM 812 O O . ASP A 1 104 ? 15.982 -5.754 -10.128 1.00 64.25 104 ASP A O 1
ATOM 816 N N . SER A 1 105 ? 14.493 -4.355 -9.209 1.00 59.47 105 SER A N 1
ATOM 817 C CA . SER A 1 105 ? 15.165 -4.233 -7.912 1.00 59.47 105 SER A CA 1
ATOM 818 C C . SER A 1 105 ? 15.095 -5.547 -7.125 1.00 59.47 105 SER A C 1
ATOM 820 O O . SER A 1 105 ? 15.901 -5.778 -6.220 1.00 59.47 105 SER A O 1
ATOM 822 N N . PHE A 1 106 ? 14.173 -6.438 -7.500 1.00 55.19 106 PHE A N 1
ATOM 823 C CA . PHE A 1 106 ? 14.074 -7.803 -7.006 1.00 55.19 106 PHE A CA 1
ATOM 824 C C . PHE A 1 106 ? 14.090 -8.798 -8.177 1.00 55.19 106 PHE A C 1
ATOM 826 O O . PHE A 1 106 ? 13.052 -8.980 -8.811 1.00 55.19 106 PHE A O 1
ATOM 833 N N . PRO A 1 107 ? 15.208 -9.512 -8.436 1.00 50.62 107 PRO A N 1
ATOM 834 C CA . PRO A 1 107 ? 15.279 -10.442 -9.557 1.00 50.62 107 PRO A CA 1
ATOM 835 C C . PRO A 1 107 ? 14.156 -11.473 -9.451 1.00 50.62 107 PRO A C 1
ATOM 837 O O . PRO A 1 107 ? 14.002 -12.135 -8.417 1.00 50.62 107 PRO A O 1
ATOM 840 N N . ALA A 1 108 ? 13.368 -11.558 -10.525 1.00 50.44 108 ALA A N 1
ATOM 841 C CA . ALA A 1 108 ? 12.109 -12.286 -10.619 1.00 50.44 108 ALA A CA 1
ATOM 842 C C . ALA A 1 108 ? 12.152 -13.663 -9.937 1.00 50.44 108 ALA A C 1
ATOM 844 O O . ALA A 1 108 ? 12.514 -14.679 -10.531 1.00 50.44 108 ALA A O 1
ATOM 845 N N . THR A 1 109 ? 11.697 -13.717 -8.688 1.00 43.94 109 THR A N 1
ATOM 846 C CA . THR A 1 109 ? 11.084 -14.935 -8.172 1.00 43.94 109 THR A CA 1
ATOM 847 C C . THR A 1 109 ? 9.620 -14.793 -8.557 1.00 43.94 109 THR A C 1
ATOM 849 O O . THR A 1 109 ? 8.981 -13.870 -8.054 1.00 43.94 109 THR A O 1
ATOM 852 N N . PRO A 1 110 ? 9.084 -15.592 -9.495 1.00 43.75 110 PRO A N 1
ATOM 853 C CA . PRO A 1 110 ? 7.709 -15.404 -9.930 1.00 43.75 110 PRO A CA 1
ATOM 854 C C . PRO A 1 110 ? 6.795 -15.522 -8.702 1.00 43.75 110 PRO A C 1
ATOM 856 O O . PRO A 1 110 ? 6.852 -16.550 -8.014 1.00 43.75 110 PRO A O 1
ATOM 859 N N . PRO A 1 111 ? 5.972 -14.503 -8.389 1.00 45.50 111 PRO A N 1
ATOM 860 C CA . PRO A 1 111 ? 5.006 -14.634 -7.314 1.00 45.50 111 PRO A CA 1
ATOM 861 C C . PRO A 1 111 ? 4.090 -15.812 -7.654 1.00 45.50 111 PRO A C 1
ATOM 863 O O . PRO A 1 111 ? 3.743 -16.025 -8.820 1.00 45.50 111 PRO A O 1
ATOM 866 N N . ARG A 1 112 ? 3.681 -16.595 -6.646 1.00 41.59 112 ARG A N 1
ATOM 867 C CA . ARG A 1 112 ? 2.798 -17.771 -6.828 1.00 41.59 112 ARG A CA 1
ATOM 868 C C . ARG A 1 112 ? 1.502 -17.459 -7.594 1.00 41.59 112 ARG A C 1
ATOM 870 O O . ARG A 1 112 ? 0.856 -18.384 -8.076 1.00 41.59 112 ARG A O 1
ATOM 877 N N . LEU A 1 113 ? 1.154 -16.184 -7.742 1.00 42.81 113 LEU A N 1
ATOM 878 C CA . LEU A 1 113 ? -0.051 -15.685 -8.397 1.00 42.81 113 LEU A CA 1
ATOM 879 C C . LEU A 1 113 ? 0.151 -15.230 -9.857 1.00 42.81 113 LEU A C 1
ATOM 881 O O . LEU A 1 113 ? -0.831 -15.085 -10.581 1.00 42.81 113 LEU A O 1
ATOM 885 N N . ALA A 1 114 ? 1.388 -15.158 -10.375 1.00 40.03 114 ALA A N 1
ATOM 886 C CA . ALA A 1 114 ? 1.652 -14.861 -11.797 1.00 40.03 114 ALA A CA 1
ATOM 887 C C . ALA A 1 114 ? 1.108 -15.932 -12.777 1.00 40.03 114 ALA A C 1
ATOM 889 O O . ALA A 1 114 ? 1.211 -15.791 -13.996 1.00 40.03 114 ALA A O 1
ATOM 890 N N . THR A 1 115 ? 0.510 -17.011 -12.263 1.00 36.12 115 THR A N 1
ATOM 891 C CA . THR A 1 115 ? -0.100 -18.095 -13.043 1.00 36.12 115 THR A CA 1
ATOM 892 C C . THR A 1 115 ? -1.608 -17.940 -13.274 1.00 36.12 115 THR A C 1
ATOM 894 O O . THR A 1 115 ? -2.158 -18.672 -14.100 1.00 36.12 115 THR A O 1
ATOM 897 N N . ARG A 1 116 ? -2.302 -16.969 -12.654 1.00 33.22 116 ARG A N 1
ATOM 898 C CA . ARG A 1 116 ? -3.726 -16.706 -12.943 1.00 33.22 116 ARG A CA 1
ATOM 899 C C . ARG A 1 116 ? -3.896 -15.612 -14.002 1.00 33.22 116 ARG A C 1
ATOM 901 O O . ARG A 1 116 ? -4.176 -14.449 -13.728 1.00 33.22 116 ARG A O 1
ATOM 908 N N . LYS A 1 117 ? -3.752 -16.017 -15.267 1.00 28.69 117 LYS A N 1
ATOM 909 C CA . LYS A 1 117 ? -4.132 -15.213 -16.440 1.00 28.69 117 LYS A CA 1
ATOM 910 C C . LYS A 1 117 ? -5.611 -14.802 -16.342 1.00 28.69 117 LYS A C 1
ATOM 912 O O . LYS A 1 117 ? -6.478 -15.670 -16.391 1.00 28.69 117 LYS A O 1
ATOM 917 N N . GLY A 1 118 ? -5.900 -13.496 -16.288 1.00 33.41 118 GLY A N 1
ATOM 918 C CA . GLY A 1 118 ? -7.181 -12.979 -16.797 1.00 33.41 118 GLY A CA 1
ATOM 919 C C . GLY A 1 118 ? -8.021 -12.009 -15.958 1.00 33.41 118 GLY A C 1
ATOM 920 O O . GLY A 1 118 ? -9.179 -11.837 -16.320 1.00 33.41 118 GLY A O 1
ATOM 921 N N . HIS A 1 119 ? -7.527 -11.355 -14.897 1.00 38.44 119 HIS A N 1
ATOM 922 C CA . HIS A 1 119 ? -8.426 -10.543 -14.041 1.00 38.44 119 HIS A CA 1
ATOM 923 C C . HIS A 1 119 ? -7.990 -9.107 -13.697 1.00 38.44 119 HIS A C 1
ATOM 925 O O . HIS A 1 119 ? -8.661 -8.425 -12.928 1.00 38.44 119 HIS A O 1
ATOM 931 N N . TRP A 1 120 ? -6.931 -8.593 -14.325 1.00 39.38 120 TRP A N 1
ATOM 932 C CA . TRP A 1 120 ? -6.386 -7.261 -14.012 1.00 39.38 120 TRP A CA 1
ATOM 933 C C . TRP A 1 120 ? -7.099 -6.087 -14.711 1.00 39.38 120 TRP A C 1
ATOM 935 O O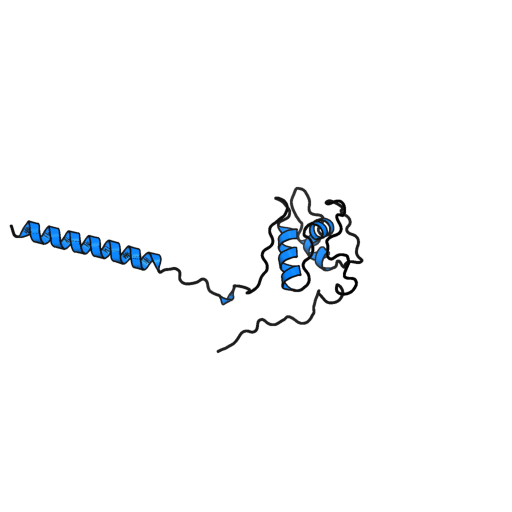 . TRP A 1 120 ? -6.879 -4.936 -14.354 1.00 39.38 120 TRP A O 1
ATOM 945 N N . LEU A 1 121 ? -7.997 -6.345 -15.672 1.00 32.75 121 LEU A N 1
ATOM 946 C CA . LEU A 1 121 ? -8.669 -5.288 -16.449 1.00 32.75 121 LEU A CA 1
ATOM 947 C C . LEU A 1 121 ? -9.925 -4.694 -15.773 1.00 32.75 121 LEU A C 1
ATOM 949 O O . LEU A 1 121 ? -10.619 -3.885 -16.382 1.00 32.75 121 LEU A O 1
ATOM 953 N N . ARG A 1 122 ? -10.261 -5.102 -14.539 1.00 35.25 122 ARG A N 1
ATOM 954 C CA . ARG A 1 122 ? -11.519 -4.706 -13.869 1.00 35.25 122 ARG A CA 1
ATOM 955 C C . ARG A 1 122 ? -11.365 -3.932 -12.561 1.00 35.25 122 ARG A C 1
ATOM 957 O O . ARG A 1 122 ? -12.386 -3.590 -11.974 1.00 35.25 122 ARG A O 1
ATOM 964 N N . LEU A 1 123 ? -10.143 -3.656 -12.104 1.00 43.75 123 LEU A N 1
ATOM 965 C CA . LEU A 1 123 ? -9.918 -3.254 -10.710 1.00 43.75 123 LEU A CA 1
ATOM 966 C C . LEU A 1 123 ? -9.827 -1.748 -10.455 1.00 43.75 123 LEU A C 1
ATOM 968 O O . LEU A 1 123 ? -9.988 -1.351 -9.308 1.00 43.75 123 LEU A O 1
ATOM 972 N N . PHE A 1 124 ? -9.661 -0.895 -11.472 1.00 41.91 124 PHE A N 1
ATOM 973 C CA . PHE A 1 124 ? -9.472 0.532 -11.183 1.00 41.91 124 PHE A CA 1
ATOM 974 C C . PHE A 1 124 ? -10.748 1.355 -10.991 1.00 41.91 124 PHE A C 1
ATOM 976 O O . PHE A 1 124 ? -10.661 2.381 -10.334 1.00 41.91 124 PHE A O 1
ATOM 983 N N . PHE A 1 125 ? -11.927 0.888 -11.432 1.00 39.38 125 PHE A N 1
AT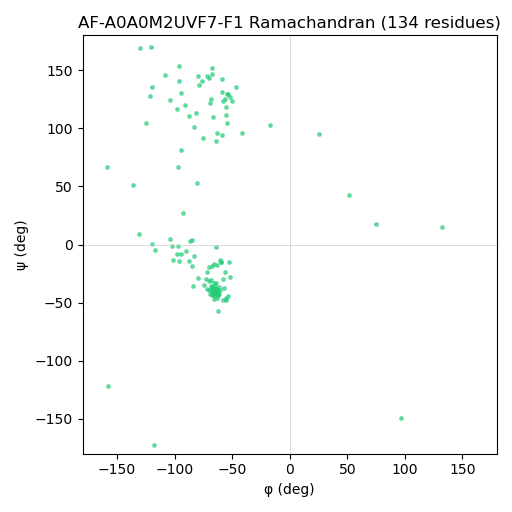OM 984 C CA .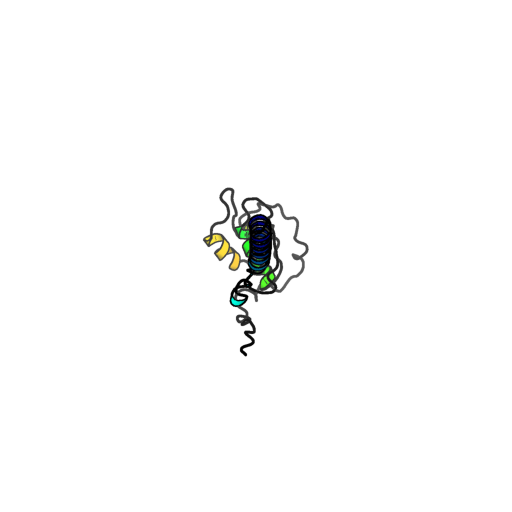 PHE A 1 125 ? -13.231 1.440 -11.007 1.00 39.38 125 PHE A CA 1
ATOM 985 C C . PHE A 1 125 ? -14.409 0.454 -11.214 1.00 39.38 125 PHE A C 1
ATOM 987 O O . PHE A 1 125 ? -15.310 0.732 -12.011 1.00 39.38 125 PHE A O 1
ATOM 994 N N . PRO A 1 126 ? -14.510 -0.694 -10.518 1.00 35.03 126 PRO A N 1
ATOM 995 C CA . PRO A 1 126 ? -15.797 -1.358 -10.394 1.00 35.03 126 PRO A CA 1
ATOM 996 C C . PRO A 1 126 ? -16.541 -0.679 -9.241 1.00 35.03 126 PRO A C 1
ATOM 998 O O . PRO A 1 126 ? -16.217 -0.919 -8.086 1.00 35.03 126 PRO A O 1
ATOM 1001 N N . ARG A 1 127 ? -17.486 0.217 -9.574 1.00 38.25 127 ARG A N 1
ATOM 1002 C CA . ARG A 1 127 ? -18.577 0.732 -8.716 1.00 38.25 127 ARG A CA 1
ATOM 1003 C C . ARG A 1 127 ? -18.255 0.651 -7.219 1.00 38.25 127 ARG A C 1
ATOM 1005 O O . ARG A 1 127 ? -18.500 -0.399 -6.631 1.00 38.25 127 ARG A O 1
ATOM 1012 N N . VAL A 1 128 ? -17.750 1.759 -6.6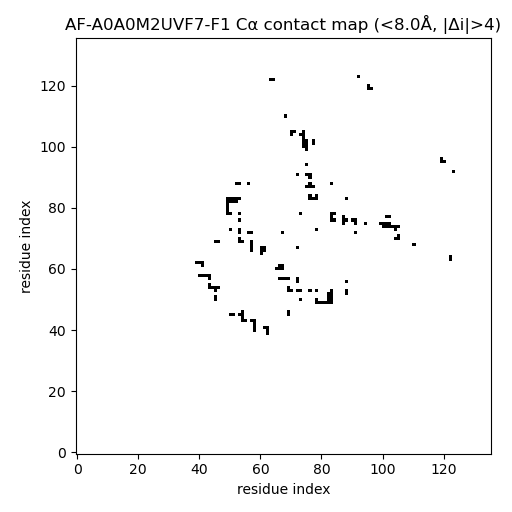53 1.00 41.41 128 VAL A N 1
ATOM 1013 C CA . VAL A 1 128 ? -17.617 2.030 -5.207 1.00 41.41 128 VAL A CA 1
ATOM 1014 C C . VAL A 1 128 ? -18.514 1.069 -4.437 1.00 41.41 128 VAL A C 1
ATOM 1016 O O . VAL A 1 128 ? -19.739 1.226 -4.474 1.00 41.41 128 VAL A O 1
ATOM 1019 N N . ARG A 1 129 ? -17.935 0.025 -3.825 1.00 44.22 129 ARG A N 1
ATOM 1020 C CA . ARG A 1 129 ? -18.674 -0.779 -2.855 1.00 44.22 129 ARG A CA 1
ATOM 1021 C C . ARG A 1 129 ? -18.975 0.225 -1.759 1.00 44.22 129 ARG A C 1
ATOM 1023 O O . ARG A 1 129 ? -18.083 0.577 -0.991 1.00 44.22 129 ARG A O 1
ATOM 1030 N N . GLN A 1 130 ? -20.172 0.811 -1.801 1.00 38.03 130 GLN A N 1
ATOM 1031 C CA . GLN A 1 130 ? -20.581 1.722 -0.754 1.00 38.03 130 GLN A CA 1
ATOM 1032 C C . GLN A 1 130 ? -20.416 0.930 0.539 1.00 38.03 130 GLN A C 1
ATOM 1034 O O . GLN A 1 130 ? -20.850 -0.230 0.574 1.00 38.03 130 GLN A O 1
ATOM 1039 N N . PRO A 1 131 ? -19.736 1.480 1.558 1.00 39.06 131 PRO A N 1
ATOM 1040 C CA . PRO A 1 131 ? -19.812 0.869 2.867 1.00 39.06 131 PRO A CA 1
ATOM 1041 C C . PRO A 1 131 ? -21.303 0.712 3.148 1.00 39.06 131 PRO A C 1
ATOM 1043 O O . PRO A 1 131 ? -22.069 1.661 2.950 1.00 39.06 131 PRO A O 1
ATOM 1046 N N . VAL A 1 132 ? -21.728 -0.502 3.497 1.00 50.19 132 VAL A N 1
ATOM 1047 C CA . VAL A 1 132 ? -23.067 -0.715 4.034 1.00 50.19 132 VAL A CA 1
ATOM 1048 C C . VAL A 1 132 ? -23.077 0.061 5.344 1.00 50.19 132 VAL A C 1
ATOM 1050 O O . VAL A 1 132 ? -22.633 -0.412 6.384 1.00 50.19 132 VAL A O 1
ATOM 1053 N N . VAL A 1 133 ? -23.447 1.334 5.243 1.00 48.94 133 VAL A N 1
ATOM 1054 C CA . VAL A 1 133 ? -23.837 2.147 6.375 1.00 48.94 133 VAL A CA 1
ATOM 1055 C C . VAL A 1 133 ? -25.226 1.635 6.685 1.00 48.94 133 VAL A C 1
ATOM 1057 O O . VAL A 1 133 ? -26.200 2.095 6.087 1.00 48.94 133 VAL A O 1
ATOM 1060 N N . ASP A 1 134 ? -25.300 0.645 7.569 1.00 48.19 134 ASP A N 1
ATOM 1061 C CA . ASP A 1 134 ? -26.534 0.370 8.289 1.00 48.19 134 ASP A CA 1
ATOM 1062 C C . ASP A 1 134 ? -26.870 1.662 9.041 1.00 48.19 134 ASP A C 1
ATOM 1064 O O . ASP A 1 134 ? -26.300 1.987 10.085 1.00 48.19 134 ASP A O 1
ATOM 1068 N N . ARG A 1 135 ? -27.709 2.489 8.411 1.00 42.88 135 ARG A N 1
ATOM 1069 C CA . ARG A 1 135 ? -28.372 3.596 9.089 1.00 42.88 135 ARG A CA 1
ATOM 1070 C C . ARG A 1 135 ? -29.436 2.993 10.016 1.00 42.88 135 ARG A C 1
ATOM 1072 O O . ARG A 1 135 ? -30.003 1.965 9.649 1.00 42.88 135 ARG A O 1
ATOM 1079 N N . PRO A 1 136 ? -29.662 3.610 11.187 1.00 48.59 136 PRO A N 1
ATOM 1080 C CA . PRO A 1 136 ? -30.585 3.109 12.204 1.00 48.59 136 PRO A CA 1
ATOM 1081 C C . PRO A 1 136 ? -32.018 2.948 11.693 1.00 48.59 136 PRO A C 1
ATOM 1083 O O . PRO A 1 136 ? -32.418 3.725 10.792 1.00 48.59 136 PRO A O 1
#

Organism: NCBI:txid380242

Sequence (136 aa):
MRSKNRLTVLLLVLMVSHVCTLVVRANETTGLPKAYLIAGVPHHKQITGLSCGPASLEILYDFWGEDIDQRAITDVTRTSSIGTYTWDMMRAGYFSHLSRAQEDSFPATPPRLATRKGHWLRLFFPRVRQPVVDRP

pLDDT: mean 72.59, std 19.91, range [28.69, 95.56]

Foldseek 3Di:
DVVVVVVVVVVVVVVVVVVVVVVVVVPPCPDDPCVPPDPPQDQFDQPDPQLPLLRVVQSVCVVQHDRDPSQQLCQQQVQDPNHGDPVSSVSSLVDDLVDDGPGCVDPDPDPPPNPDPDDRPQGNDDDPPDPPPPDD

Nearest PDB structures (foldseek):
  3k8u-assembly1_A  TM=9.167E-01  e=3.357E-02  Streptococcus mutans
  8vp5-assembly1_B  TM=9.604E-01  e=1.040E-01  Acetivibrio thermocellus ATCC 27405
  8vp9-assembly1_B  TM=9.598E-01  e=1.179E-01  Acetivibrio thermocellus ATCC 27405
  8vp9-assembly1_A  TM=9.564E-01  e=2.841E-01  Acetivibrio thermocellus ATCC 27405
  6v9z-assembly1_B  TM=9.530E-01  e=3.430E-01  Acetivibrio thermocellus ATCC 27405

Solvent-accessible surface area (backbone atoms only — not comparable to full-atom values): 8620 Å² total; per-residue (Å²): 121,77,62,62,61,52,51,53,54,51,53,51,53,53,51,52,52,54,53,53,53,52,58,56,60,73,63,69,65,74,71,74,72,62,90,78,59,74,83,85,64,58,92,61,74,51,91,50,100,45,31,58,54,28,22,53,48,29,29,50,35,38,58,76,61,59,79,53,61,46,62,64,42,29,18,47,24,61,54,45,101,89,22,51,52,69,70,31,53,58,50,42,71,73,59,44,94,87,55,79,54,90,44,71,85,60,78,85,70,79,58,93,64,79,74,68,87,85,71,71,92,58,68,89,77,63,70,81,77,68,76,86,72,83,70,133

Radius of gyration: 27.27 Å; Cα contacts (8 Å, |Δi|>4): 95; chains: 1; bounding box: 48×31×92 Å